Protein AF-A0A7W6EI64-F1 (afdb_monomer)

Solvent-accessible surface area (backbone atoms only — not comparable to full-atom values): 4478 Å² total; per-residue (Å²): 133,87,79,56,69,68,60,55,50,48,36,54,53,29,47,76,72,66,37,52,70,58,24,50,55,51,50,56,41,59,76,68,62,44,69,70,55,65,70,41,43,67,60,53,50,52,53,52,51,50,53,53,53,51,51,53,54,51,50,51,52,50,50,64,68,66,61,67,70,76,75,83,77,77,131

Radius of gyration: 18.76 Å; Cα contacts (8 Å, |Δi|>4): 31; chains: 1; bounding box: 43×25×58 Å

Organism: NCBI:txid1538103

Structure (mmCIF, N/CA/C/O backbone):
data_AF-A0A7W6EI64-F1
#
_entry.id   AF-A0A7W6EI64-F1
#
loop_
_atom_site.group_PDB
_atom_si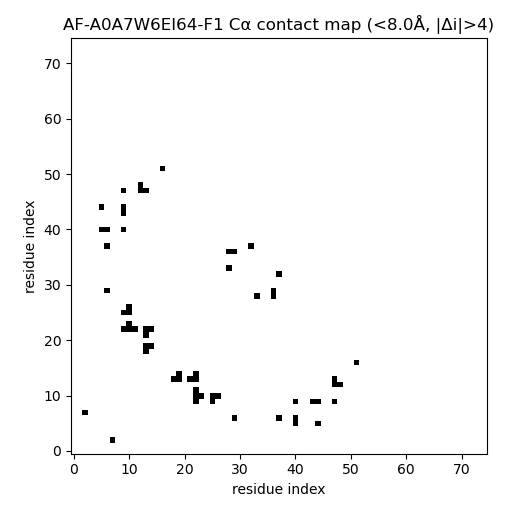te.id
_atom_site.type_symbol
_atom_site.label_atom_id
_atom_site.label_alt_id
_atom_site.label_comp_id
_atom_site.label_asym_id
_atom_site.label_entity_id
_atom_site.label_seq_id
_atom_site.pdbx_PDB_ins_code
_atom_site.Cartn_x
_atom_site.Cartn_y
_atom_site.Cartn_z
_atom_site.occupancy
_atom_site.B_iso_or_equiv
_atom_site.auth_seq_id
_atom_site.auth_comp_id
_atom_site.auth_asym_id
_atom_site.auth_atom_id
_atom_site.pdbx_PDB_model_num
ATOM 1 N N . MET A 1 1 ? -7.986 -5.394 22.815 1.00 50.97 1 MET A N 1
ATOM 2 C CA . MET A 1 1 ? -8.338 -5.036 21.424 1.00 50.97 1 MET A CA 1
ATOM 3 C C . MET A 1 1 ? -7.672 -6.051 20.514 1.00 50.97 1 MET A C 1
ATOM 5 O O . MET A 1 1 ? -6.477 -6.272 20.651 1.00 50.97 1 MET A O 1
ATOM 9 N N . ARG A 1 2 ? -8.444 -6.776 19.703 1.00 57.16 2 ARG A N 1
ATOM 10 C CA . ARG A 1 2 ? -7.918 -7.829 18.826 1.00 57.16 2 ARG A CA 1
ATOM 11 C C . ARG A 1 2 ? -7.417 -7.146 17.555 1.00 57.16 2 ARG A C 1
ATOM 13 O O . ARG A 1 2 ? -8.234 -6.686 16.772 1.00 57.16 2 ARG A O 1
ATOM 20 N N . HIS A 1 3 ? -6.103 -7.019 17.394 1.00 65.12 3 HIS A N 1
ATOM 21 C CA . HIS A 1 3 ? -5.524 -6.495 16.159 1.00 65.12 3 HIS A CA 1
ATOM 22 C C .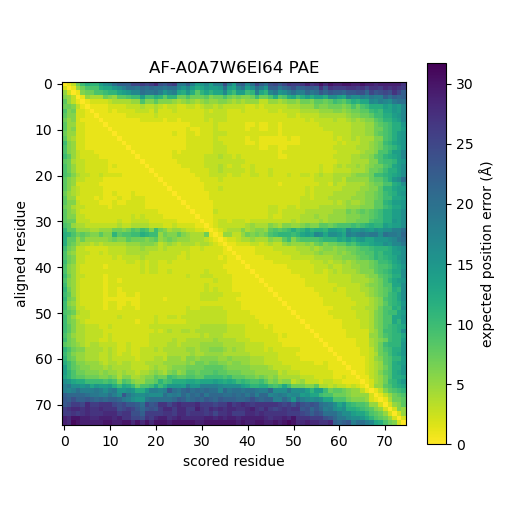 HIS A 1 3 ? -5.812 -7.481 15.021 1.00 65.12 3 HIS A C 1
ATOM 24 O O . HIS A 1 3 ? -5.449 -8.655 15.118 1.00 65.12 3 HIS A O 1
ATOM 30 N N . ASP A 1 4 ? -6.491 -7.021 13.972 1.00 79.06 4 ASP A N 1
ATOM 31 C CA . ASP A 1 4 ? -6.668 -7.804 12.754 1.00 79.06 4 ASP A CA 1
ATOM 32 C C . ASP A 1 4 ? -5.324 -7.859 11.998 1.00 79.06 4 ASP A C 1
ATOM 34 O O . ASP A 1 4 ? -4.775 -6.803 11.651 1.00 79.06 4 ASP A O 1
ATOM 38 N N . PRO A 1 5 ? -4.755 -9.054 11.740 1.00 85.19 5 PRO A N 1
ATOM 39 C CA . PRO A 1 5 ? -3.532 -9.182 10.952 1.00 85.19 5 PRO A CA 1
ATOM 40 C C . PRO A 1 5 ? -3.643 -8.558 9.550 1.00 85.19 5 PRO A C 1
ATOM 42 O O . PRO A 1 5 ? -2.625 -8.122 9.008 1.00 85.19 5 PRO A O 1
ATOM 45 N N . ALA A 1 6 ? -4.844 -8.468 8.965 1.00 89.62 6 ALA A N 1
ATOM 46 C CA . ALA A 1 6 ? -5.041 -7.836 7.661 1.00 89.62 6 ALA A CA 1
ATOM 47 C C . ALA A 1 6 ? -4.772 -6.321 7.708 1.00 89.62 6 ALA A C 1
ATOM 49 O O . ALA A 1 6 ? -4.060 -5.792 6.852 1.00 89.62 6 ALA A O 1
ATOM 50 N N . SER A 1 7 ? -5.248 -5.633 8.747 1.00 90.75 7 SER A N 1
ATOM 51 C CA . SER A 1 7 ? -5.001 -4.202 8.959 1.00 90.75 7 SER A CA 1
ATOM 52 C C . SER A 1 7 ? -3.516 -3.900 9.185 1.00 90.75 7 SER A C 1
ATOM 54 O O . SER A 1 7 ? -2.978 -2.944 8.627 1.00 90.75 7 SER A O 1
ATOM 56 N N . ALA A 1 8 ? -2.808 -4.759 9.927 1.00 92.56 8 ALA A N 1
ATOM 57 C CA . ALA A 1 8 ? -1.360 -4.630 10.108 1.00 92.56 8 ALA A CA 1
ATOM 58 C C . ALA A 1 8 ? -0.588 -4.804 8.784 1.00 92.56 8 ALA A C 1
ATOM 60 O O . ALA A 1 8 ? 0.377 -4.082 8.519 1.00 92.56 8 ALA A O 1
ATOM 61 N N . ALA A 1 9 ? -1.032 -5.719 7.917 1.00 95.00 9 ALA A N 1
ATOM 62 C CA . ALA A 1 9 ? -0.422 -5.921 6.606 1.00 95.00 9 ALA A CA 1
ATOM 63 C C . ALA A 1 9 ? -0.530 -4.674 5.709 1.00 95.00 9 ALA A C 1
ATOM 65 O O . ALA A 1 9 ? 0.415 -4.369 4.979 1.00 95.00 9 ALA A O 1
ATOM 66 N N . VAL A 1 10 ? -1.631 -3.916 5.791 1.00 95.88 10 VAL A N 1
ATOM 67 C CA . VAL A 1 10 ? -1.806 -2.646 5.059 1.00 95.88 10 VAL A CA 1
ATOM 68 C C . VAL A 1 10 ? -0.711 -1.638 5.425 1.00 95.88 10 VAL A C 1
ATOM 70 O O . VAL A 1 10 ? -0.107 -1.039 4.533 1.00 95.88 10 VAL A O 1
ATOM 73 N N . VAL A 1 11 ? -0.381 -1.501 6.714 1.00 96.25 11 VAL A N 1
ATOM 74 C CA . VAL A 1 11 ? 0.690 -0.603 7.188 1.00 96.25 11 VAL A CA 1
ATOM 75 C C . VAL A 1 11 ? 2.052 -1.009 6.621 1.00 96.25 11 VAL A C 1
ATOM 77 O O . VAL A 1 11 ? 2.817 -0.159 6.157 1.00 96.25 11 VAL A O 1
ATOM 80 N N . ILE A 1 12 ? 2.350 -2.311 6.618 1.00 96.88 12 ILE A N 1
ATOM 81 C CA . ILE A 1 12 ? 3.607 -2.847 6.078 1.00 96.88 12 ILE A CA 1
ATOM 82 C C . ILE A 1 12 ? 3.709 -2.555 4.575 1.00 96.88 12 ILE A C 1
ATOM 84 O O . ILE A 1 12 ? 4.728 -2.033 4.122 1.00 96.88 12 ILE A O 1
ATOM 88 N N . MET A 1 13 ? 2.648 -2.829 3.809 1.00 97.50 13 MET A N 1
ATOM 89 C CA . MET A 1 13 ? 2.617 -2.578 2.362 1.00 97.50 13 MET A CA 1
ATOM 90 C C . MET A 1 13 ? 2.816 -1.092 2.031 1.00 97.50 13 MET A C 1
ATOM 92 O O . MET A 1 13 ? 3.630 -0.758 1.170 1.00 97.50 13 MET A O 1
ATOM 96 N N . LEU A 1 14 ? 2.155 -0.184 2.754 1.00 97.94 14 LEU A N 1
ATOM 97 C CA . LEU A 1 14 ? 2.337 1.263 2.579 1.00 97.94 14 LEU A CA 1
ATOM 98 C C . LEU A 1 14 ? 3.780 1.704 2.853 1.00 97.94 14 LEU A C 1
ATOM 100 O O . LEU A 1 14 ? 4.336 2.514 2.105 1.00 97.94 14 LEU A O 1
ATOM 104 N N . ARG A 1 15 ? 4.417 1.151 3.892 1.00 97.62 15 ARG A N 1
ATOM 105 C CA . ARG A 1 15 ? 5.818 1.446 4.219 1.00 97.62 15 ARG A CA 1
ATOM 106 C C . ARG A 1 15 ? 6.764 0.956 3.117 1.00 97.62 15 ARG A C 1
ATOM 108 O O . ARG A 1 15 ? 7.652 1.710 2.723 1.00 97.62 15 ARG A O 1
ATOM 115 N N . SER A 1 16 ? 6.530 -0.232 2.557 1.00 96.62 16 SER A N 1
ATOM 116 C CA . SER A 1 16 ? 7.276 -0.752 1.397 1.00 96.62 16 SER A CA 1
ATOM 117 C C . SER A 1 16 ? 7.125 0.137 0.158 1.00 96.62 16 SER A C 1
ATOM 119 O O . SER A 1 16 ? 8.079 0.343 -0.590 1.00 96.62 16 SER A O 1
ATOM 121 N N . LEU A 1 17 ? 5.952 0.749 -0.023 1.00 96.81 17 LEU A N 1
ATOM 122 C CA . LEU A 1 17 ? 5.688 1.726 -1.083 1.00 96.81 17 LEU A CA 1
ATOM 123 C C . LEU A 1 17 ? 6.221 3.138 -0.776 1.00 96.81 17 LEU A C 1
ATOM 125 O O . LEU A 1 17 ? 6.028 4.045 -1.592 1.00 96.81 17 LEU A O 1
ATOM 129 N N . LYS A 1 18 ? 6.919 3.326 0.354 1.00 97.31 18 LYS A N 1
ATOM 130 C CA . LYS A 1 18 ? 7.433 4.610 0.869 1.00 97.31 18 LYS A CA 1
ATOM 131 C C . LYS A 1 18 ? 6.340 5.640 1.187 1.00 97.31 18 LYS A C 1
ATOM 133 O O . LYS A 1 18 ? 6.615 6.834 1.273 1.00 97.31 18 LYS A O 1
ATOM 138 N N . MET A 1 19 ? 5.103 5.199 1.405 1.00 97.62 19 MET A N 1
ATOM 139 C CA . MET A 1 19 ? 3.962 6.050 1.755 1.00 97.62 19 MET A CA 1
ATOM 140 C C . MET A 1 19 ? 3.880 6.263 3.275 1.00 97.62 19 MET A C 1
ATOM 142 O O . MET A 1 19 ? 2.879 5.938 3.909 1.00 97.62 19 MET A O 1
ATOM 146 N N . TYR A 1 20 ? 4.946 6.787 3.888 1.00 97.38 20 TYR A N 1
ATOM 147 C CA . TYR A 1 20 ? 5.083 6.833 5.352 1.00 97.38 20 TYR A CA 1
ATOM 148 C C . TYR A 1 20 ? 3.978 7.630 6.057 1.00 97.38 20 TYR A C 1
ATOM 150 O O . TYR A 1 20 ? 3.486 7.189 7.091 1.00 97.38 20 TYR A O 1
ATOM 158 N N . GLY A 1 21 ? 3.545 8.758 5.481 1.00 98.00 21 GLY A N 1
ATOM 159 C CA . GLY A 1 21 ? 2.443 9.551 6.039 1.00 98.00 21 GLY A CA 1
ATOM 160 C C . GLY A 1 21 ? 1.111 8.795 6.041 1.00 98.00 21 GLY A C 1
ATOM 161 O O . GLY A 1 21 ? 0.368 8.856 7.014 1.00 98.00 21 GLY A O 1
ATOM 162 N N . MET A 1 22 ? 0.843 8.009 4.993 1.00 96.38 22 MET A N 1
ATOM 163 C CA . MET A 1 22 ? -0.349 7.157 4.933 1.00 96.38 22 MET A CA 1
ATOM 164 C C . MET A 1 22 ? -0.240 5.979 5.900 1.00 96.38 22 MET A C 1
ATOM 166 O O . MET A 1 22 ? -1.213 5.650 6.565 1.00 96.38 22 MET A O 1
ATOM 170 N N . ALA A 1 23 ? 0.941 5.366 6.017 1.00 97.06 23 ALA A N 1
ATOM 171 C CA . ALA A 1 23 ? 1.176 4.293 6.980 1.00 97.06 23 ALA A CA 1
ATOM 172 C C . ALA A 1 23 ? 0.935 4.764 8.427 1.00 97.06 23 ALA A C 1
ATOM 174 O O . ALA A 1 23 ? 0.350 4.022 9.216 1.00 97.06 23 ALA A O 1
ATOM 175 N N . GLN A 1 24 ? 1.336 5.998 8.760 1.00 96.12 24 GLN A N 1
ATOM 176 C CA . GLN A 1 24 ? 1.038 6.601 10.061 1.00 96.12 24 GLN A CA 1
ATOM 177 C C . GLN A 1 24 ? -0.467 6.825 10.243 1.00 96.12 24 GLN A C 1
ATOM 179 O O . GLN A 1 24 ? -1.032 6.302 11.194 1.00 96.12 24 GLN A O 1
ATOM 184 N N . ALA A 1 25 ? -1.133 7.490 9.294 1.00 95.00 25 ALA A N 1
ATOM 185 C CA . ALA A 1 25 ? -2.574 7.744 9.376 1.00 95.00 25 ALA A CA 1
ATOM 186 C C . ALA A 1 25 ? -3.400 6.451 9.518 1.00 95.00 25 ALA A C 1
ATOM 188 O O . ALA A 1 25 ? -4.368 6.401 10.269 1.00 95.00 25 ALA A O 1
ATOM 189 N N . VAL A 1 26 ? -3.003 5.380 8.824 1.00 94.12 26 VAL A N 1
ATOM 190 C CA . VAL A 1 26 ? -3.636 4.060 8.953 1.00 94.12 26 VAL A CA 1
ATOM 191 C C . VAL A 1 26 ? -3.405 3.453 10.338 1.00 94.12 26 VAL A C 1
ATOM 193 O O . VAL A 1 26 ? -4.321 2.850 10.887 1.00 94.12 26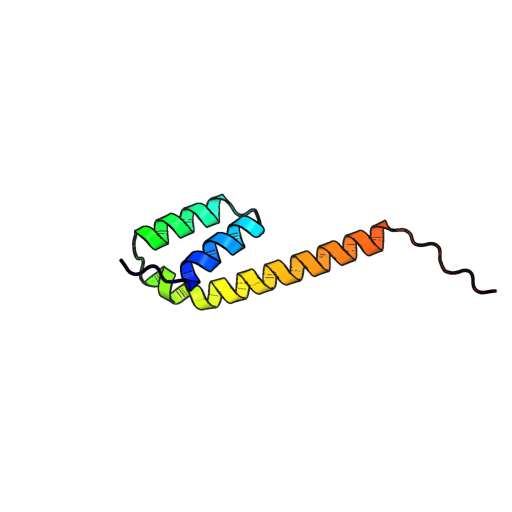 VAL A O 1
ATOM 196 N N . THR A 1 27 ? -2.217 3.621 10.921 1.00 93.88 27 THR A N 1
ATOM 197 C CA . THR A 1 27 ? -1.936 3.158 12.291 1.00 93.88 27 THR A CA 1
ATOM 198 C C . THR A 1 27 ? -2.858 3.857 13.290 1.00 93.88 27 THR A C 1
ATOM 200 O O . THR A 1 27 ? -3.496 3.186 14.099 1.00 93.88 27 THR A O 1
ATOM 203 N N . ASP A 1 28 ? -3.028 5.173 13.152 1.00 93.75 28 ASP A N 1
ATOM 204 C CA . ASP A 1 28 ? -3.912 5.959 14.016 1.00 93.75 28 ASP A CA 1
ATOM 205 C C . ASP A 1 28 ? -5.385 5.509 13.876 1.00 93.75 28 ASP A C 1
ATOM 207 O O . ASP A 1 28 ? -6.107 5.406 14.867 1.00 93.75 28 ASP A O 1
ATOM 211 N N . LEU A 1 29 ? -5.837 5.176 12.658 1.00 91.94 29 LEU A N 1
ATOM 212 C CA . LEU A 1 29 ? -7.187 4.643 12.406 1.00 91.94 29 LEU A CA 1
ATOM 213 C C . LEU A 1 29 ? -7.407 3.251 13.018 1.00 91.94 29 LEU A C 1
ATOM 215 O O . LEU A 1 29 ? -8.502 2.964 13.510 1.00 91.94 29 LEU A O 1
ATOM 219 N N . ILE A 1 30 ? -6.381 2.395 13.000 1.00 90.31 30 ILE A N 1
ATOM 220 C CA . ILE A 1 30 ? -6.414 1.069 13.632 1.00 90.31 30 ILE A CA 1
ATOM 221 C C . ILE A 1 30 ? -6.536 1.210 15.151 1.00 90.31 30 ILE A C 1
ATOM 223 O O . ILE A 1 30 ? -7.330 0.502 15.770 1.00 90.31 30 ILE A O 1
ATOM 227 N N . GLU A 1 31 ? -5.777 2.124 15.758 1.00 90.56 31 GLU A N 1
ATOM 228 C CA . GLU A 1 31 ? -5.840 2.390 17.201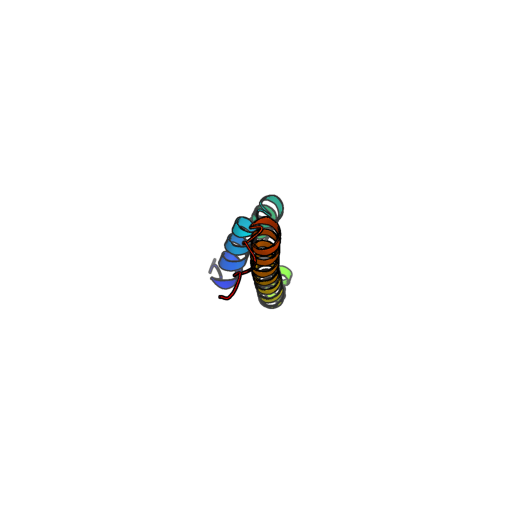 1.00 90.56 31 GLU A CA 1
ATOM 229 C C . GLU A 1 31 ? -7.201 2.954 17.626 1.00 90.56 31 GLU A C 1
ATOM 231 O O . GLU A 1 31 ? -7.714 2.599 18.687 1.00 90.56 31 GLU A O 1
ATOM 236 N N . GLN A 1 32 ? -7.825 3.767 16.771 1.00 89.50 32 GLN A N 1
ATOM 237 C CA . GLN A 1 32 ? -9.181 4.285 16.978 1.00 89.50 32 GLN A CA 1
ATOM 238 C C . GLN A 1 32 ? -10.276 3.217 16.809 1.00 89.50 32 GLN A C 1
ATOM 240 O O . GLN A 1 32 ? -11.404 3.437 17.251 1.00 89.50 32 GLN A O 1
ATOM 245 N N . GLY A 1 33 ? -9.977 2.076 16.177 1.00 84.69 33 GLY A N 1
ATOM 246 C CA . GLY A 1 33 ? -10.961 1.030 15.885 1.00 84.69 33 GLY A CA 1
ATOM 247 C C . GLY A 1 33 ? -12.067 1.504 14.938 1.00 84.69 33 GLY A C 1
ATOM 248 O O . GLY A 1 33 ? -13.241 1.205 15.158 1.00 84.69 33 GLY A O 1
ATOM 249 N N . ALA A 1 34 ? -11.716 2.307 13.927 1.00 80.06 34 ALA A N 1
ATOM 250 C CA . ALA A 1 34 ? -12.687 2.913 13.023 1.00 80.06 34 ALA A CA 1
ATOM 251 C C . ALA A 1 34 ? -13.392 1.845 12.148 1.00 80.06 34 ALA A C 1
ATOM 253 O O . ALA A 1 34 ? -12.763 1.274 11.255 1.00 80.06 34 ALA A O 1
ATOM 254 N N . PRO A 1 35 ? -14.715 1.626 12.288 1.00 82.94 35 PRO A N 1
ATOM 255 C CA . PRO A 1 35 ? -15.413 0.525 11.609 1.00 82.94 35 PRO A CA 1
ATOM 256 C C . PRO A 1 35 ? -15.443 0.672 10.080 1.00 82.94 35 PRO A C 1
ATOM 258 O O . PRO A 1 35 ? -15.498 -0.316 9.349 1.00 82.94 35 PRO A O 1
ATOM 261 N N . VAL A 1 36 ? -15.380 1.909 9.576 1.00 86.31 36 VAL A N 1
ATOM 262 C CA . VAL A 1 36 ? -15.289 2.189 8.134 1.00 86.31 36 VAL A CA 1
ATOM 263 C C . VAL A 1 36 ? -13.936 1.752 7.574 1.00 86.31 36 VAL A C 1
ATOM 265 O O . VAL A 1 36 ? -13.871 1.262 6.448 1.00 86.31 36 VAL A O 1
ATOM 268 N N . PHE A 1 37 ? -12.862 1.909 8.354 1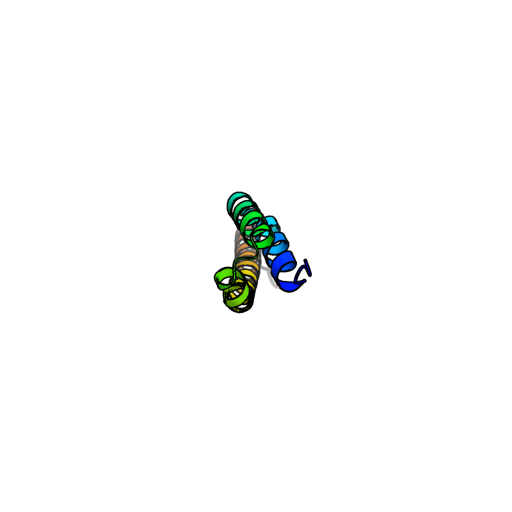.00 88.25 37 PHE A N 1
ATOM 269 C CA . PHE A 1 37 ? -11.536 1.470 7.940 1.00 88.25 37 PHE A CA 1
ATOM 270 C C . PHE A 1 37 ? -11.487 -0.055 7.840 1.00 88.25 37 PHE A C 1
ATOM 272 O O . PHE A 1 37 ? -11.087 -0.562 6.795 1.00 88.25 37 PHE A O 1
ATOM 279 N N . ASP A 1 38 ? -11.989 -0.773 8.848 1.00 89.00 38 ASP A N 1
ATOM 280 C CA . ASP A 1 38 ? -12.042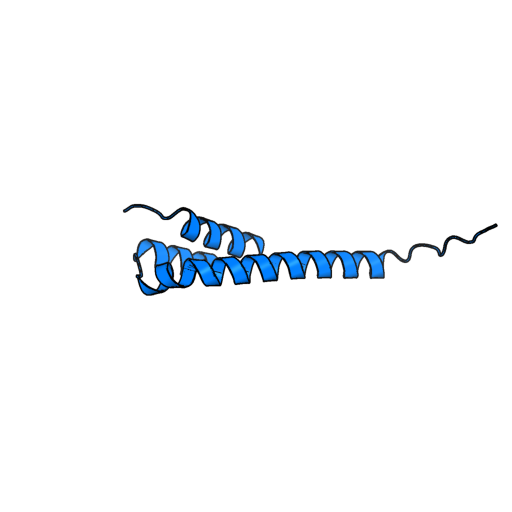 -2.241 8.837 1.00 89.00 38 ASP A CA 1
ATOM 281 C C . ASP A 1 38 ? -12.813 -2.779 7.619 1.00 89.00 38 ASP A C 1
ATOM 283 O O . ASP A 1 38 ? -12.359 -3.700 6.938 1.00 89.00 38 ASP A O 1
ATOM 287 N N . ALA A 1 39 ? -13.937 -2.145 7.265 1.00 91.81 39 ALA A N 1
ATOM 288 C CA . ALA A 1 39 ? -14.698 -2.488 6.062 1.00 91.81 39 ALA A CA 1
ATOM 289 C C . ALA A 1 39 ? -13.929 -2.218 4.750 1.00 91.81 39 ALA A C 1
ATOM 291 O O . ALA A 1 39 ? -14.173 -2.882 3.741 1.00 91.81 39 ALA A O 1
ATOM 292 N N . ALA A 1 40 ? -12.993 -1.264 4.748 1.00 92.81 40 ALA A N 1
ATOM 293 C CA . ALA A 1 40 ? -12.173 -0.908 3.592 1.00 92.81 40 ALA A CA 1
ATOM 294 C C . ALA A 1 40 ? -10.885 -1.747 3.461 1.00 92.81 40 ALA A C 1
ATOM 296 O O . ALA A 1 40 ? -10.278 -1.765 2.385 1.00 92.81 40 ALA A O 1
ATOM 297 N N . VAL A 1 41 ? -10.467 -2.477 4.503 1.00 93.94 41 VAL A N 1
ATOM 298 C CA . VAL A 1 41 ? -9.239 -3.298 4.494 1.00 93.94 41 VAL A CA 1
ATOM 299 C C . VAL A 1 41 ? -9.151 -4.245 3.285 1.00 93.94 41 VAL A C 1
ATOM 301 O O . VAL A 1 41 ? -8.079 -4.292 2.665 1.00 93.94 41 VAL A O 1
ATOM 304 N N . PRO A 1 42 ? -10.218 -4.964 2.869 1.00 94.75 42 PRO A N 1
ATOM 305 C CA . PRO A 1 42 ? -10.134 -5.879 1.732 1.00 94.75 42 PRO A CA 1
ATOM 306 C C . PRO A 1 42 ? -9.806 -5.174 0.412 1.00 94.75 42 PRO A C 1
ATOM 308 O O . PRO A 1 42 ? -8.929 -5.630 -0.323 1.00 94.75 42 PRO A O 1
ATOM 311 N N . ILE A 1 43 ? -10.468 -4.049 0.116 1.00 95.88 43 ILE A N 1
ATOM 312 C CA . ILE A 1 43 ? -10.240 -3.308 -1.132 1.00 95.88 43 ILE A CA 1
ATOM 313 C C . ILE A 1 43 ? -8.878 -2.610 -1.121 1.00 95.88 43 ILE A C 1
ATOM 315 O O . ILE A 1 43 ? -8.142 -2.698 -2.103 1.00 95.88 43 ILE A O 1
ATOM 319 N N . LEU A 1 44 ? -8.483 -2.008 0.006 1.00 95.31 44 LEU A N 1
ATOM 320 C CA . LEU A 1 44 ? -7.159 -1.401 0.160 1.00 95.31 44 LEU A CA 1
ATOM 321 C C . LEU A 1 44 ? -6.048 -2.432 -0.049 1.00 95.31 44 LEU A C 1
ATOM 323 O O . LEU A 1 44 ? -5.080 -2.166 -0.757 1.00 95.31 44 LEU A O 1
ATOM 327 N N . SER A 1 45 ? -6.213 -3.639 0.494 1.00 95.88 45 SER A N 1
ATOM 328 C CA . SER A 1 45 ? -5.249 -4.725 0.314 1.00 95.88 45 SER A CA 1
ATOM 329 C C . SER A 1 45 ? -5.079 -5.126 -1.153 1.00 95.88 45 SER A C 1
ATOM 331 O O . SER A 1 45 ? -3.963 -5.415 -1.578 1.00 95.88 45 SER A O 1
ATOM 333 N N . GLN A 1 46 ? -6.159 -5.147 -1.940 1.00 97.12 46 GLN A N 1
ATOM 334 C CA . GLN A 1 46 ? -6.084 -5.456 -3.374 1.00 97.12 46 GLN A CA 1
ATOM 335 C C . GLN A 1 46 ? -5.393 -4.340 -4.160 1.00 97.12 46 GLN A C 1
ATOM 337 O O . GLN A 1 46 ? -4.503 -4.616 -4.963 1.00 97.12 46 GLN A O 1
ATOM 342 N N . LEU A 1 47 ? -5.745 -3.081 -3.886 1.00 97.50 47 LEU A N 1
ATOM 343 C CA . LEU A 1 47 ? -5.138 -1.926 -4.548 1.00 97.50 47 LEU A CA 1
ATOM 344 C C . LEU A 1 47 ? -3.634 -1.826 -4.263 1.00 97.50 47 LEU A C 1
ATOM 346 O O . LEU A 1 47 ? -2.847 -1.604 -5.179 1.00 97.50 47 LEU A O 1
ATOM 350 N N . LEU A 1 48 ? -3.215 -2.057 -3.016 1.00 97.69 48 LEU A N 1
ATOM 351 C CA . LEU A 1 48 ? -1.799 -2.026 -2.642 1.00 97.69 48 LEU A CA 1
ATOM 352 C C . LEU A 1 48 ? -0.996 -3.142 -3.317 1.00 97.69 48 LEU A C 1
ATOM 354 O O . LEU A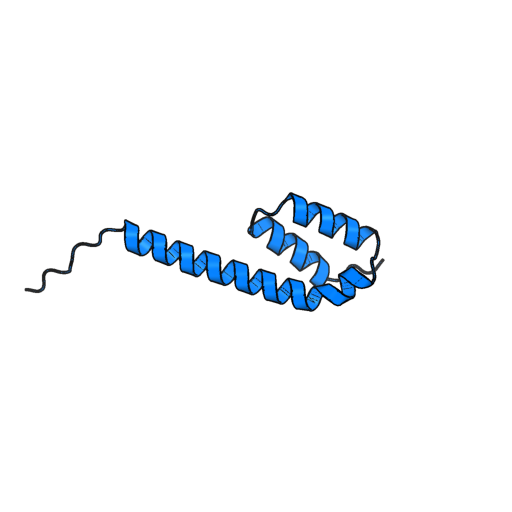 1 48 ? 0.115 -2.895 -3.783 1.00 97.69 48 LEU A O 1
ATOM 358 N N . LYS A 1 49 ? -1.560 -4.351 -3.428 1.00 97.12 49 LYS A N 1
ATOM 359 C CA . LYS A 1 49 ? -0.934 -5.450 -4.181 1.00 97.12 49 LYS A CA 1
ATOM 360 C C . LYS A 1 49 ? -0.776 -5.105 -5.662 1.00 97.12 49 LYS A C 1
ATOM 362 O O . LYS A 1 49 ? 0.278 -5.384 -6.230 1.00 97.12 49 LYS A O 1
ATOM 367 N N . ALA A 1 50 ? -1.792 -4.492 -6.269 1.00 98.06 50 ALA A N 1
ATOM 368 C CA . ALA A 1 50 ? -1.739 -4.061 -7.663 1.00 98.06 50 ALA A CA 1
ATOM 369 C C . ALA A 1 50 ? -0.650 -2.997 -7.889 1.00 98.06 50 ALA A C 1
ATOM 371 O O . ALA A 1 50 ? 0.183 -3.160 -8.776 1.00 98.06 50 ALA A O 1
ATOM 372 N N . GLU A 1 51 ? -0.590 -1.970 -7.039 1.00 97.62 51 GLU A N 1
ATOM 373 C CA . GLU A 1 51 ? 0.442 -0.923 -7.094 1.00 97.62 51 GLU A CA 1
ATOM 374 C C . GLU A 1 51 ? 1.858 -1.505 -6.942 1.00 97.62 51 GLU A C 1
ATOM 376 O O . GLU A 1 51 ? 2.771 -1.129 -7.678 1.00 97.62 51 GLU A O 1
ATOM 381 N N . MET A 1 52 ? 2.062 -2.448 -6.012 1.00 96.69 52 MET A N 1
ATOM 382 C CA . MET A 1 52 ? 3.350 -3.136 -5.859 1.00 96.69 52 MET A CA 1
ATOM 383 C C . MET A 1 52 ? 3.744 -3.888 -7.135 1.00 96.69 52 MET A C 1
ATOM 385 O O . MET A 1 52 ? 4.871 -3.737 -7.607 1.00 96.69 52 MET A O 1
ATOM 389 N N . ALA A 1 53 ? 2.820 -4.660 -7.713 1.00 97.38 53 ALA A N 1
ATOM 390 C CA . ALA A 1 53 ? 3.068 -5.394 -8.950 1.00 97.38 53 ALA A CA 1
ATOM 391 C C . ALA A 1 53 ? 3.402 -4.450 -10.116 1.00 97.38 53 ALA A C 1
ATOM 393 O O . ALA A 1 53 ? 4.345 -4.699 -10.867 1.00 97.38 53 ALA A O 1
ATOM 394 N N . GLU A 1 54 ? 2.684 -3.333 -10.246 1.00 97.25 54 GLU A N 1
ATOM 395 C CA . GLU A 1 54 ? 2.940 -2.356 -11.302 1.00 97.25 54 GLU A CA 1
ATOM 396 C C . GLU A 1 54 ? 4.323 -1.703 -11.158 1.00 97.25 54 GLU A C 1
ATOM 398 O O . GLU A 1 54 ? 5.039 -1.529 -12.148 1.00 97.25 54 GLU A O 1
ATOM 403 N N . ARG A 1 55 ? 4.747 -1.381 -9.929 1.00 96.94 55 ARG A N 1
ATOM 404 C CA . ARG A 1 55 ? 6.089 -0.836 -9.672 1.00 96.94 55 ARG A CA 1
ATOM 405 C C . ARG A 1 55 ? 7.201 -1.806 -10.046 1.00 96.94 55 ARG A C 1
ATOM 407 O O . ARG A 1 55 ? 8.181 -1.363 -10.644 1.00 96.94 55 ARG A O 1
ATOM 414 N N . GLU A 1 56 ? 7.052 -3.090 -9.733 1.00 96.25 56 GLU A N 1
ATOM 415 C CA . GLU A 1 56 ? 8.015 -4.126 -10.126 1.00 96.25 56 GLU A CA 1
ATOM 416 C C . GLU A 1 56 ? 8.137 -4.212 -11.653 1.00 96.25 56 GLU A C 1
ATOM 418 O O . GLU A 1 56 ? 9.235 -4.099 -12.202 1.00 96.25 56 GLU A O 1
ATOM 423 N N . VAL A 1 57 ? 7.005 -4.289 -12.362 1.00 97.38 57 VAL A N 1
ATOM 424 C CA . VAL A 1 57 ? 6.980 -4.306 -13.835 1.00 97.38 57 VAL A CA 1
ATOM 425 C C . VAL A 1 57 ? 7.647 -3.055 -14.412 1.00 97.38 57 VAL A C 1
ATOM 427 O O . VAL A 1 57 ? 8.472 -3.145 -15.326 1.00 97.38 57 VAL A O 1
ATOM 430 N N . ARG A 1 58 ? 7.341 -1.876 -13.859 1.00 96.88 58 ARG A N 1
ATOM 431 C CA . ARG A 1 58 ? 7.928 -0.601 -14.288 1.00 96.88 58 ARG A CA 1
ATOM 432 C C . ARG A 1 58 ? 9.438 -0.551 -14.039 1.00 96.88 58 ARG A C 1
ATOM 434 O O . ARG A 1 58 ? 10.176 -0.071 -14.897 1.00 96.88 58 ARG A O 1
ATOM 441 N N . SER A 1 59 ? 9.899 -1.058 -12.896 1.00 95.81 59 SER A N 1
ATOM 442 C CA . SER A 1 59 ? 11.320 -1.151 -12.546 1.00 95.81 59 SER A CA 1
ATOM 443 C C . SER A 1 59 ? 12.082 -2.019 -13.550 1.00 95.81 59 SER A C 1
ATOM 445 O O . SER A 1 59 ? 13.077 -1.577 -14.128 1.00 95.81 59 SER A O 1
ATOM 447 N N . ILE A 1 60 ? 11.560 -3.214 -13.847 1.00 94.94 60 ILE A N 1
ATOM 448 C CA . ILE A 1 60 ? 12.135 -4.123 -14.846 1.00 94.94 60 ILE A CA 1
ATOM 449 C C . ILE A 1 60 ? 12.197 -3.442 -16.215 1.00 94.94 60 ILE A C 1
ATOM 451 O O . ILE A 1 60 ? 13.244 -3.462 -16.860 1.00 94.94 60 ILE A O 1
ATOM 455 N N . ALA A 1 61 ? 11.115 -2.788 -16.646 1.00 93.38 61 ALA A N 1
ATOM 456 C CA . ALA A 1 61 ? 11.085 -2.075 -17.920 1.00 93.38 61 ALA A CA 1
ATOM 457 C C . ALA A 1 61 ? 12.155 -0.971 -17.995 1.00 93.38 61 ALA A C 1
ATOM 459 O O . ALA A 1 61 ? 12.827 -0.830 -19.021 1.00 93.38 61 ALA A O 1
ATOM 460 N N . TYR A 1 62 ? 12.365 -0.217 -16.909 1.00 94.00 62 TYR A N 1
ATOM 461 C CA . TYR A 1 62 ? 13.435 0.779 -16.845 1.00 94.00 62 TYR A CA 1
ATOM 462 C C . TYR A 1 62 ? 14.823 0.149 -16.936 1.00 94.00 62 TYR A C 1
ATOM 464 O O . TYR A 1 62 ? 15.642 0.621 -17.726 1.00 94.00 62 TYR A O 1
ATOM 472 N N . HIS A 1 63 ? 15.084 -0.923 -16.188 1.00 92.06 63 HIS A N 1
ATOM 473 C CA . HIS A 1 63 ? 16.368 -1.619 -16.236 1.00 92.06 63 HIS A CA 1
ATOM 474 C C . HIS A 1 63 ? 16.649 -2.211 -17.619 1.00 92.06 63 HIS A C 1
ATOM 476 O O . HIS A 1 63 ? 17.727 -1.986 -18.166 1.00 92.06 63 HIS A O 1
ATOM 482 N N . MET A 1 64 ? 15.667 -2.876 -18.231 1.00 89.31 64 MET A N 1
ATOM 483 C CA . MET A 1 64 ? 15.777 -3.427 -19.586 1.00 89.31 64 MET A CA 1
ATOM 484 C C . MET A 1 64 ? 16.069 -2.339 -20.623 1.00 89.31 64 MET A C 1
ATOM 486 O O . MET A 1 64 ? 16.937 -2.512 -21.477 1.00 89.31 64 MET A O 1
ATOM 490 N N . LYS A 1 65 ? 15.397 -1.184 -20.524 1.00 88.31 65 LYS A N 1
ATOM 491 C CA . LYS A 1 65 ? 15.647 -0.036 -21.405 1.00 88.31 65 LYS A CA 1
ATOM 492 C C . LYS A 1 65 ? 17.040 0.568 -21.196 1.00 88.31 65 LYS A C 1
ATOM 494 O O . LYS A 1 65 ? 17.675 0.990 -22.161 1.00 88.31 65 LYS A O 1
ATOM 499 N N . ALA A 1 66 ? 17.510 0.641 -19.952 1.00 90.56 66 ALA A N 1
ATOM 500 C CA . ALA A 1 66 ? 18.799 1.237 -19.612 1.00 90.56 66 ALA A CA 1
ATOM 501 C C . ALA A 1 66 ? 19.994 0.338 -19.962 1.00 90.56 66 ALA A C 1
ATOM 503 O O . ALA A 1 66 ? 21.057 0.853 -20.301 1.00 90.56 66 ALA A O 1
ATOM 504 N N . ALA A 1 67 ? 19.825 -0.984 -19.906 1.00 85.31 67 ALA A N 1
ATOM 505 C CA . ALA A 1 67 ? 20.919 -1.943 -19.997 1.00 85.31 67 ALA A CA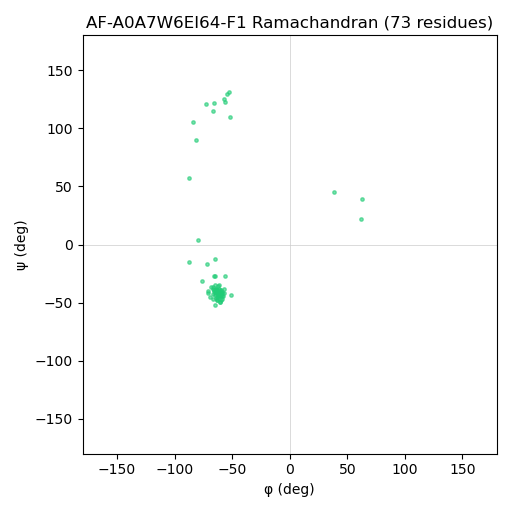 1
ATOM 506 C C . ALA A 1 67 ? 21.657 -1.972 -21.350 1.00 85.31 67 ALA A C 1
ATOM 508 O O . ALA A 1 67 ? 22.734 -2.557 -21.409 1.00 85.31 67 ALA A O 1
ATOM 509 N N . ARG A 1 68 ? 21.126 -1.334 -22.415 1.00 73.31 68 ARG A N 1
ATOM 510 C CA . ARG A 1 68 ? 21.747 -1.230 -23.760 1.00 73.31 68 ARG A CA 1
ATOM 511 C C . ARG A 1 68 ? 22.455 -2.523 -24.179 1.00 73.31 68 ARG A C 1
ATOM 513 O O . ARG A 1 68 ? 23.597 -2.483 -24.638 1.00 73.31 68 ARG A O 1
ATOM 520 N N . PHE A 1 69 ? 21.793 -3.661 -23.966 1.00 70.25 69 PHE A N 1
ATOM 521 C CA . PHE A 1 69 ? 22.389 -4.952 -24.274 1.00 70.25 69 PHE A CA 1
ATOM 522 C C . PHE A 1 69 ? 22.843 -4.943 -25.739 1.00 70.25 69 PHE A C 1
ATOM 524 O O . PHE A 1 69 ? 22.055 -4.538 -26.603 1.00 70.25 69 PHE A O 1
ATOM 531 N N . PRO A 1 70 ? 24.102 -5.324 -26.031 1.00 73.62 70 PRO A N 1
ATOM 532 C CA . PRO A 1 70 ? 24.540 -5.492 -27.404 1.00 73.62 70 PRO A CA 1
ATOM 533 C C . PRO A 1 70 ? 23.551 -6.426 -28.097 1.00 73.62 70 PRO A C 1
ATOM 535 O O . PRO A 1 70 ? 23.218 -7.477 -27.547 1.00 73.62 70 PRO A O 1
ATOM 538 N N . ALA A 1 71 ? 23.062 -6.048 -29.280 1.00 69.44 71 ALA A N 1
ATOM 539 C CA . ALA A 1 71 ? 22.357 -7.010 -30.112 1.00 69.44 71 ALA A CA 1
ATOM 540 C C . ALA A 1 71 ? 23.320 -8.180 -30.324 1.00 69.44 71 ALA A C 1
ATOM 542 O O . ALA A 1 71 ? 24.455 -7.950 -30.757 1.00 69.44 71 ALA A O 1
ATOM 543 N N . TYR A 1 72 ? 22.903 -9.392 -29.949 1.00 64.50 72 TYR A N 1
ATOM 544 C CA . TYR A 1 72 ? 23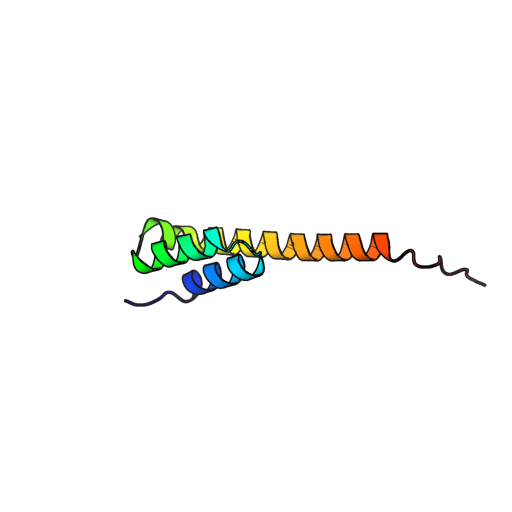.653 -10.597 -30.275 1.00 64.50 72 TYR A CA 1
ATOM 545 C C . TYR A 1 72 ? 23.897 -10.556 -31.782 1.00 64.50 72 TYR A C 1
ATOM 547 O O . TYR A 1 72 ? 22.965 -10.585 -32.583 1.00 64.50 72 TYR A O 1
ATOM 555 N N . LYS A 1 73 ? 25.157 -10.330 -32.151 1.00 57.31 73 LYS A N 1
ATOM 556 C CA . LYS A 1 73 ? 25.597 -10.360 -33.534 1.00 57.31 73 LYS A CA 1
ATOM 557 C C . LYS A 1 73 ? 25.787 -11.839 -33.818 1.00 57.31 73 LYS A C 1
ATOM 559 O O . LYS A 1 73 ? 26.819 -12.406 -33.471 1.00 57.31 73 LYS A O 1
ATOM 564 N N . ASP A 1 74 ? 24.718 -12.465 -34.287 1.00 73.00 74 ASP A N 1
ATOM 565 C CA . ASP A 1 74 ? 24.758 -13.842 -34.750 1.00 73.00 74 ASP A CA 1
ATOM 566 C C . ASP A 1 74 ? 25.816 -13.937 -35.864 1.00 73.00 74 ASP A C 1
ATOM 568 O O . ASP A 1 74 ? 25.776 -13.134 -36.794 1.00 73.00 74 ASP A O 1
ATOM 572 N N . ILE A 1 75 ? 26.769 -14.867 -35.682 1.00 56.62 75 ILE A N 1
ATOM 573 C CA . ILE A 1 75 ? 27.588 -15.573 -36.697 1.00 56.62 75 ILE A CA 1
ATOM 574 C C . ILE A 1 75 ? 28.019 -14.803 -37.956 1.00 56.62 75 ILE A C 1
ATOM 576 O O . ILE A 1 75 ? 27.191 -14.588 -38.866 1.00 56.62 75 ILE A O 1
#

Mean predicted aligned error: 6.48 Å

Secondary structure (DSSP, 8-state):
----HHHHHHHHHHHHTT-HHHHHHHHHHHHHT-HHHHHHHHHHHHHHHHHHHHHHHHHHHHHHHHT-PPP----

Foldseek 3Di:
DDQDVLLVVLLVLCVVVVVNVVSVVSVVCSVVVPVVSVVCSVVSSVVSVVVVVVVVVVVVVVCVVPVPPPDPPDD

pLDDT: mean 89.29, std 11.43, range [50.97, 98.06]

InterPro domains:
  IPR002611 IstB-like ATP-binding domain [PF01695] (14-74)

Sequence (75 aa):
MRHDPASAAVVIMLRSLKMYGMAQAVTDLIEQGAPVFDAAVPILSQLLKAEMAEREVRSIAYHMKAARFPAYKDI